Protein AF-A0A1L7CEP4-F1 (afdb_monomer)

Secondary structure (DSSP, 8-state):
-HHHHHT--EEEEEEETTEEEEEEE-SSEEEEEETT---TTS-SEEEEE----S---HHHHHHHHHHHTTSPPPPHHHHHHHHHHHHHHHHHHHHHTT-----

Structure (mmCIF, N/CA/C/O backbone):
data_AF-A0A1L7CEP4-F1
#
_entry.id   AF-A0A1L7CEP4-F1
#
loop_
_atom_site.group_PDB
_atom_site.id
_atom_site.type_symbol
_atom_site.label_atom_id
_atom_site.label_alt_id
_atom_site.label_comp_id
_atom_site.label_asym_id
_atom_site.label_entity_id
_atom_site.label_seq_id
_atom_site.pdbx_PDB_ins_code
_atom_site.Cartn_x
_atom_site.Cartn_y
_atom_site.Cartn_z
_atom_site.occupancy
_atom_site.B_iso_or_equiv
_atom_site.auth_seq_id
_atom_site.auth_comp_id
_atom_site.auth_asym_id
_atom_site.auth_atom_id
_atom_site.pdbx_PDB_model_num
ATOM 1 N N . MET A 1 1 ? 16.537 -14.885 -18.710 1.00 56.28 1 MET A N 1
ATOM 2 C CA . MET A 1 1 ? 15.957 -14.286 -19.942 1.00 56.28 1 MET A CA 1
ATOM 3 C C . MET A 1 1 ? 15.161 -13.026 -19.569 1.00 56.28 1 MET A C 1
ATOM 5 O O . MET A 1 1 ? 14.985 -12.780 -18.386 1.00 56.28 1 MET A O 1
ATOM 9 N N . MET A 1 2 ? 14.708 -12.184 -20.512 1.00 52.59 2 MET A N 1
ATOM 10 C CA . MET A 1 2 ? 13.887 -10.978 -20.218 1.00 52.59 2 MET A CA 1
ATOM 11 C C . MET A 1 2 ? 12.623 -11.294 -19.388 1.00 52.59 2 MET A C 1
ATOM 13 O O . MET A 1 2 ? 12.222 -10.482 -18.558 1.00 52.59 2 MET A O 1
ATOM 17 N N . LEU A 1 3 ? 12.055 -12.491 -19.579 1.00 56.00 3 LEU A N 1
ATOM 18 C CA . LEU A 1 3 ? 10.888 -13.011 -18.858 1.00 56.00 3 LEU A CA 1
ATOM 19 C C . LEU A 1 3 ? 11.144 -13.210 -17.353 1.00 56.00 3 LEU A C 1
ATOM 21 O O . LEU A 1 3 ? 10.322 -12.783 -16.554 1.00 56.00 3 LEU A O 1
ATOM 25 N N . ASP A 1 4 ? 12.309 -13.726 -16.938 1.00 56.09 4 ASP A N 1
ATOM 26 C CA . ASP A 1 4 ? 12.667 -13.840 -15.508 1.00 56.09 4 ASP A CA 1
ATOM 27 C C . ASP A 1 4 ? 12.637 -12.490 -14.784 1.00 56.09 4 ASP A C 1
ATOM 29 O O . ASP A 1 4 ? 12.278 -12.404 -13.614 1.00 56.09 4 ASP A O 1
ATOM 33 N N . ARG A 1 5 ? 13.010 -11.407 -15.482 1.00 54.72 5 ARG A N 1
ATOM 34 C CA . ARG A 1 5 ? 12.985 -10.053 -14.915 1.00 54.72 5 ARG A CA 1
ATOM 35 C C . ARG A 1 5 ? 11.572 -9.496 -14.780 1.00 54.72 5 ARG A C 1
ATOM 37 O O . ARG A 1 5 ? 11.354 -8.743 -13.836 1.00 54.72 5 ARG A O 1
ATOM 44 N N . MET A 1 6 ? 10.651 -9.875 -15.671 1.00 58.00 6 MET A N 1
ATOM 45 C CA . MET A 1 6 ? 9.218 -9.552 -15.578 1.00 58.00 6 MET A CA 1
ATOM 46 C C . MET A 1 6 ? 8.528 -10.315 -14.438 1.00 58.00 6 MET A C 1
ATOM 48 O O . MET A 1 6 ? 7.564 -9.820 -13.870 1.00 58.00 6 MET A O 1
ATOM 52 N N . LEU A 1 7 ? 9.051 -11.488 -14.071 1.00 63.09 7 LEU A N 1
ATOM 53 C CA . LEU A 1 7 ? 8.526 -12.341 -13.000 1.00 63.09 7 LEU A CA 1
ATOM 54 C C . LEU A 1 7 ? 9.076 -12.002 -11.607 1.00 63.09 7 LEU A C 1
ATOM 56 O O . LEU A 1 7 ? 8.737 -12.688 -10.643 1.00 63.09 7 LEU A O 1
ATOM 60 N N . ARG A 1 8 ? 9.921 -10.965 -11.471 1.00 78.12 8 ARG A N 1
ATOM 61 C CA . ARG A 1 8 ? 10.456 -10.521 -10.172 1.00 78.12 8 ARG A CA 1
ATOM 62 C C . ARG A 1 8 ? 9.336 -9.940 -9.321 1.00 78.12 8 ARG A C 1
ATOM 64 O O . ARG A 1 8 ? 9.139 -8.736 -9.285 1.00 78.12 8 ARG A O 1
ATOM 71 N N . ARG A 1 9 ? 8.609 -10.807 -8.638 1.00 85.31 9 ARG A N 1
ATOM 72 C CA . ARG A 1 9 ? 7.564 -10.446 -7.693 1.00 85.31 9 ARG A CA 1
ATOM 73 C C . ARG A 1 9 ? 8.110 -10.607 -6.284 1.00 85.31 9 ARG A C 1
ATOM 75 O O . ARG A 1 9 ? 8.707 -11.634 -5.966 1.00 85.31 9 ARG A O 1
ATOM 82 N N . ARG A 1 10 ? 7.897 -9.605 -5.443 1.00 89.56 10 ARG A N 1
ATOM 83 C CA . ARG A 1 10 ? 8.088 -9.716 -3.998 1.00 89.56 10 ARG A CA 1
ATOM 84 C C . ARG A 1 10 ? 6.774 -9.445 -3.301 1.00 89.56 10 ARG A C 1
ATOM 86 O O . ARG A 1 10 ? 6.019 -8.579 -3.732 1.00 89.56 10 ARG A O 1
ATOM 93 N N . THR A 1 11 ? 6.530 -10.207 -2.248 1.00 93.31 11 THR A N 1
ATOM 94 C CA . THR A 1 11 ? 5.397 -10.004 -1.357 1.00 93.31 11 THR A CA 1
ATOM 95 C C . THR A 1 11 ? 5.946 -9.646 0.011 1.00 93.31 11 THR A C 1
ATOM 97 O O . THR A 1 11 ? 6.821 -10.347 0.520 1.00 93.31 11 THR A O 1
ATOM 100 N N . TYR A 1 12 ? 5.425 -8.574 0.585 1.00 93.62 12 TYR A N 1
ATOM 101 C CA . TYR A 1 12 ? 5.743 -8.090 1.916 1.00 93.62 12 TYR A CA 1
ATOM 102 C C . TYR A 1 12 ? 4.478 -8.121 2.765 1.00 93.62 12 TYR A C 1
ATOM 104 O O . TYR A 1 12 ? 3.375 -7.931 2.250 1.00 93.62 12 TYR A O 1
ATOM 112 N N . HIS A 1 13 ? 4.649 -8.369 4.058 1.00 96.50 13 HIS A N 1
ATOM 113 C CA . HIS A 1 13 ? 3.568 -8.321 5.032 1.00 96.50 13 HIS A CA 1
ATOM 114 C C . HIS A 1 13 ? 3.949 -7.315 6.105 1.00 96.50 13 HIS A C 1
ATOM 116 O O . HIS A 1 13 ? 5.045 -7.399 6.660 1.00 96.50 13 HIS A O 1
ATOM 122 N N . PHE A 1 14 ? 3.046 -6.388 6.396 1.00 95.56 14 PHE A N 1
ATOM 123 C CA . PHE A 1 14 ? 3.280 -5.325 7.361 1.00 95.56 14 PHE A CA 1
ATOM 124 C C . PHE A 1 14 ? 2.228 -5.354 8.460 1.00 95.56 14 PHE A C 1
ATOM 126 O O . PHE A 1 14 ? 1.074 -5.715 8.229 1.00 95.56 14 PHE A O 1
ATOM 133 N N . LEU A 1 15 ? 2.656 -4.948 9.652 1.00 95.94 15 LEU A N 1
ATOM 134 C CA . LEU A 1 15 ? 1.789 -4.542 10.746 1.00 95.94 15 LEU A CA 1
ATOM 135 C C . LEU A 1 15 ? 2.069 -3.056 10.988 1.00 95.94 15 LEU A C 1
ATOM 137 O O . LEU A 1 15 ? 3.194 -2.710 11.361 1.00 95.94 15 LEU A O 1
ATOM 141 N N . ILE A 1 16 ? 1.087 -2.201 10.706 1.00 93.38 16 ILE A N 1
ATOM 142 C CA . ILE A 1 16 ? 1.185 -0.737 10.803 1.00 93.38 16 ILE A CA 1
ATOM 143 C C . ILE A 1 16 ? -0.034 -0.268 11.591 1.00 93.38 16 ILE A C 1
ATOM 145 O O . ILE A 1 16 ? -1.159 -0.611 11.246 1.00 93.38 16 ILE A O 1
ATOM 149 N N . ASP A 1 17 ? 0.196 0.406 12.717 1.00 90.56 17 ASP A N 1
ATOM 150 C CA . ASP A 1 17 ? -0.847 0.853 13.654 1.00 90.56 17 ASP A CA 1
ATOM 151 C C . ASP A 1 17 ? -1.847 -0.225 14.108 1.00 90.56 17 ASP A C 1
ATOM 153 O O . ASP A 1 17 ? -2.972 0.060 14.517 1.00 90.56 17 ASP A O 1
ATOM 157 N N . GLY A 1 18 ? -1.408 -1.485 14.116 1.00 90.94 18 GLY A N 1
ATOM 158 C CA . GLY A 1 18 ? -2.231 -2.639 14.486 1.00 90.94 18 GLY A CA 1
ATOM 159 C C . GLY A 1 18 ? -3.020 -3.252 13.327 1.00 90.94 18 GLY A C 1
ATOM 160 O O . GLY A 1 18 ? -3.592 -4.322 13.515 1.00 90.94 18 GLY A O 1
ATOM 161 N N . TYR A 1 19 ? -2.976 -2.639 12.146 1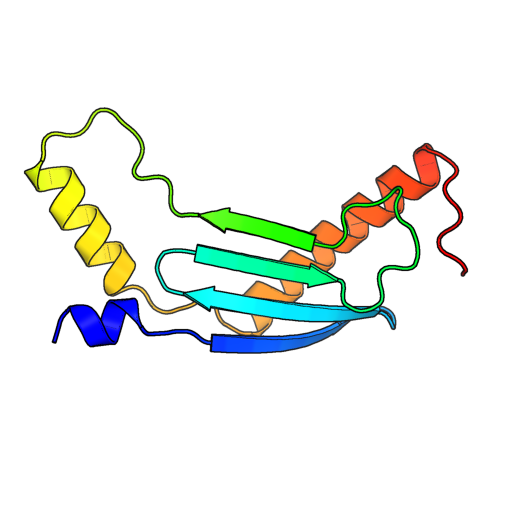.00 92.31 19 TYR A N 1
ATOM 162 C CA . TYR A 1 19 ? -3.579 -3.136 10.916 1.00 92.31 19 TYR A CA 1
ATOM 163 C C . TYR A 1 19 ? -2.586 -3.942 10.081 1.00 92.31 19 TYR A C 1
ATOM 165 O O . TYR A 1 19 ? -1.377 -3.679 10.069 1.00 92.31 19 TYR A O 1
ATOM 173 N N . ARG A 1 20 ? -3.098 -4.947 9.375 1.00 96.00 20 ARG A N 1
ATOM 174 C CA . ARG A 1 20 ? -2.323 -5.867 8.546 1.00 96.00 20 ARG A CA 1
ATOM 175 C C . ARG A 1 20 ? -2.407 -5.473 7.086 1.00 96.00 20 ARG A C 1
ATOM 177 O O . ARG A 1 20 ? -3.488 -5.401 6.506 1.00 96.00 20 ARG A O 1
ATOM 184 N N . PHE A 1 21 ? -1.240 -5.362 6.465 1.00 96.50 21 PHE A N 1
ATOM 185 C CA . PHE A 1 21 ? -1.123 -5.069 5.043 1.00 96.50 21 PHE A CA 1
ATOM 186 C C . PHE A 1 21 ? -0.336 -6.148 4.316 1.00 96.50 21 PHE A C 1
ATOM 188 O O . PHE A 1 21 ? 0.640 -6.6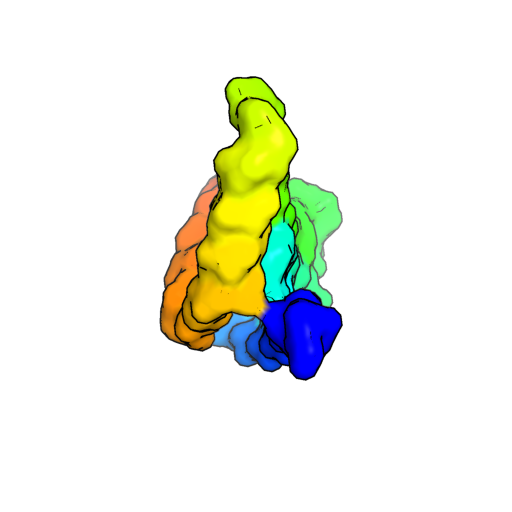93 4.840 1.00 96.50 21 PHE A O 1
ATOM 195 N N . GLN A 1 22 ? -0.735 -6.419 3.079 1.00 96.62 22 GLN A N 1
ATOM 196 C CA . GLN A 1 22 ? 0.036 -7.207 2.135 1.00 96.62 22 GLN A CA 1
ATOM 197 C C . GLN A 1 22 ? 0.403 -6.329 0.943 1.00 96.62 22 GLN A C 1
ATOM 199 O O . GLN A 1 22 ? -0.471 -5.843 0.234 1.00 96.62 22 GLN A O 1
ATOM 204 N N . ALA A 1 23 ? 1.699 -6.163 0.687 1.00 94.62 23 ALA A N 1
ATOM 205 C CA . ALA A 1 23 ? 2.180 -5.471 -0.500 1.00 94.62 23 ALA A CA 1
ATOM 206 C C . ALA A 1 23 ? 2.780 -6.466 -1.484 1.00 94.62 23 ALA A C 1
ATOM 208 O O . ALA A 1 23 ? 3.626 -7.286 -1.131 1.00 94.62 23 ALA A O 1
ATOM 209 N N . VAL A 1 24 ? 2.379 -6.367 -2.740 1.00 93.06 24 VAL A N 1
ATOM 210 C CA . VAL A 1 24 ? 2.921 -7.135 -3.850 1.00 93.06 24 VAL A CA 1
ATOM 211 C C . VAL A 1 24 ? 3.561 -6.166 -4.823 1.00 93.06 24 VAL A C 1
ATOM 213 O O . VAL A 1 24 ? 2.900 -5.299 -5.393 1.00 93.06 24 VAL A O 1
ATOM 216 N N . VAL A 1 25 ? 4.853 -6.357 -5.060 1.00 89.69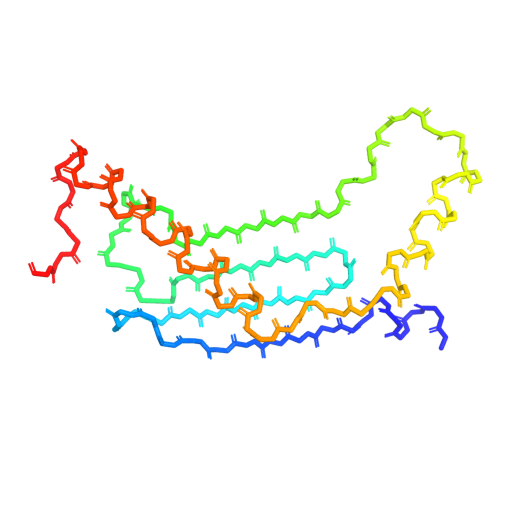 25 VAL A N 1
ATOM 217 C CA . VAL A 1 25 ? 5.629 -5.477 -5.924 1.00 89.69 25 VAL A CA 1
ATOM 218 C C . VAL A 1 25 ? 6.283 -6.260 -7.042 1.00 89.69 25 VAL A C 1
ATOM 220 O O . VAL A 1 25 ? 6.916 -7.295 -6.824 1.00 89.69 25 VAL A O 1
ATOM 223 N N . SER A 1 26 ? 6.140 -5.739 -8.250 1.00 86.62 26 SER A N 1
ATOM 224 C CA . SER A 1 26 ? 6.834 -6.169 -9.451 1.00 86.62 26 SER A CA 1
ATOM 225 C C . SER A 1 26 ? 7.432 -4.949 -10.158 1.00 86.62 26 SER A C 1
ATOM 227 O O . SER A 1 26 ? 7.057 -3.816 -9.860 1.00 86.62 26 SER A O 1
ATOM 229 N N . PRO A 1 27 ? 8.328 -5.127 -11.142 1.00 80.31 27 PRO A N 1
ATOM 230 C CA . PRO A 1 27 ? 8.873 -3.994 -11.875 1.00 80.31 27 PRO A CA 1
ATOM 231 C C . PRO A 1 27 ? 7.829 -3.234 -12.691 1.00 80.31 27 PRO A C 1
ATOM 233 O O . PRO A 1 27 ? 8.178 -2.206 -13.241 1.00 80.31 27 PRO A O 1
ATOM 236 N N . LEU A 1 28 ? 6.607 -3.747 -12.862 1.00 79.25 28 LEU A N 1
ATOM 237 C CA . LEU A 1 28 ? 5.561 -3.116 -13.676 1.00 79.25 28 LEU A CA 1
ATOM 238 C C . LEU A 1 28 ? 4.330 -2.714 -12.863 1.00 79.25 28 LEU A C 1
ATOM 240 O O . LEU A 1 28 ? 3.488 -1.960 -13.352 1.00 79.25 28 LEU A O 1
ATOM 244 N N . SER A 1 29 ? 4.206 -3.236 -11.648 1.00 83.50 29 SER A N 1
ATOM 245 C CA . SER A 1 29 ? 3.015 -3.084 -10.831 1.00 83.50 29 SER A CA 1
ATOM 246 C C . SER A 1 29 ? 3.365 -3.068 -9.356 1.00 83.50 29 SER A C 1
ATOM 248 O O . SER A 1 29 ? 4.232 -3.805 -8.890 1.00 83.50 29 SER A O 1
ATOM 250 N N . PHE A 1 30 ? 2.599 -2.289 -8.624 1.00 87.88 30 PHE A N 1
ATOM 251 C CA . PHE A 1 30 ? 2.612 -2.210 -7.183 1.00 87.88 30 PHE A CA 1
ATOM 252 C C . PHE A 1 30 ? 1.168 -2.326 -6.704 1.00 87.88 30 PHE A C 1
ATOM 254 O O . PHE A 1 30 ? 0.282 -1.689 -7.271 1.00 87.88 30 PHE A O 1
ATOM 261 N N . SER A 1 31 ? 0.911 -3.161 -5.707 1.00 93.31 31 SER A N 1
ATOM 262 C CA . SER A 1 31 ? -0.410 -3.273 -5.094 1.00 93.31 31 SER A CA 1
ATOM 263 C C . SER A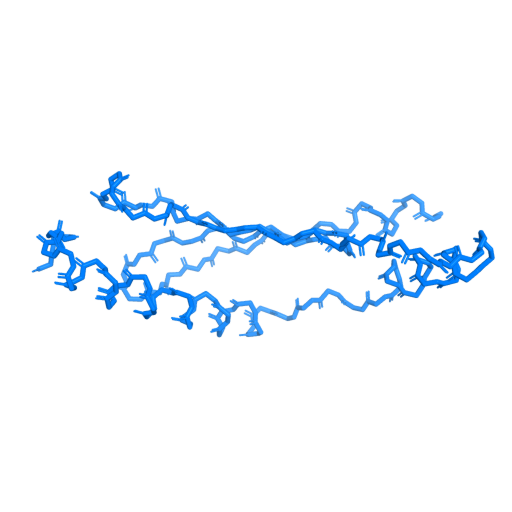 1 31 ? -0.277 -3.522 -3.605 1.00 93.31 31 SER A C 1
ATOM 265 O O . SER A 1 31 ? 0.489 -4.397 -3.204 1.00 93.31 31 SER A O 1
ATOM 267 N N . VAL A 1 32 ? -1.059 -2.802 -2.818 1.00 95.06 32 VAL A N 1
ATOM 268 C CA . VAL A 1 32 ? -1.191 -2.959 -1.375 1.00 95.06 32 VAL A CA 1
ATOM 269 C C . VAL A 1 32 ? -2.633 -3.311 -1.070 1.00 95.06 32 VAL A C 1
ATOM 271 O O . VAL A 1 32 ? -3.554 -2.691 -1.593 1.00 95.06 32 VAL A O 1
ATOM 274 N N . GLU A 1 33 ? -2.810 -4.300 -0.212 1.00 96.31 33 GLU A N 1
ATOM 275 C CA . GLU A 1 33 ? -4.092 -4.730 0.322 1.00 96.31 33 GLU A CA 1
ATOM 276 C C . GLU A 1 33 ? -4.094 -4.536 1.839 1.00 96.31 33 GLU A C 1
ATOM 278 O O . GLU A 1 33 ? -3.170 -4.977 2.527 1.00 96.31 33 GLU A O 1
ATOM 283 N N . TRP A 1 34 ? -5.138 -3.886 2.349 1.00 95.75 34 TRP A N 1
ATOM 284 C CA . TRP A 1 34 ? -5.460 -3.809 3.768 1.00 95.75 34 TRP A CA 1
ATOM 285 C C . TRP A 1 34 ? -6.271 -5.051 4.152 1.00 95.75 34 TRP A C 1
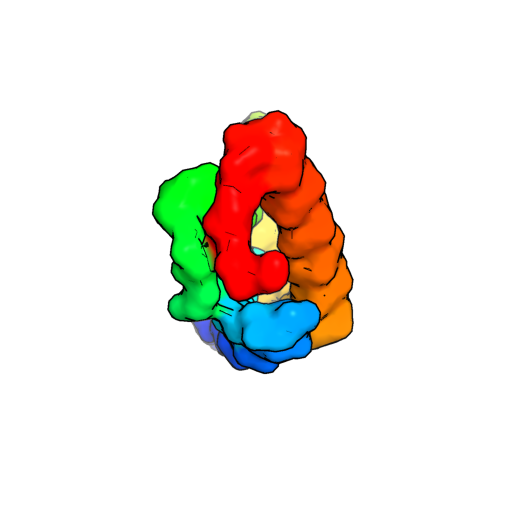ATOM 287 O O . TRP A 1 34 ? -7.473 -5.138 3.911 1.00 95.75 34 TRP A O 1
ATOM 297 N N . VAL A 1 35 ? -5.588 -6.036 4.733 1.00 94.69 35 VAL A N 1
ATOM 298 C CA . VAL A 1 35 ? -6.098 -7.401 4.940 1.00 94.69 35 VAL A CA 1
ATOM 299 C C . VAL A 1 35 ? -7.207 -7.455 5.991 1.00 94.69 35 VAL A C 1
ATOM 301 O O . VAL A 1 35 ? -8.130 -8.257 5.882 1.00 94.69 35 VAL A O 1
ATOM 304 N N . ASP A 1 36 ? -7.108 -6.627 7.024 1.00 91.19 36 ASP A N 1
ATOM 305 C CA . ASP A 1 36 ? -8.070 -6.521 8.121 1.00 91.19 36 ASP A CA 1
ATOM 306 C C . ASP A 1 36 ? -8.815 -5.182 8.106 1.00 91.19 36 ASP A C 1
ATOM 308 O O . ASP A 1 36 ? -9.133 -4.631 9.158 1.00 91.19 36 ASP A O 1
ATOM 312 N N . CYS A 1 37 ? -9.095 -4.667 6.905 1.00 89.94 37 CYS A N 1
ATO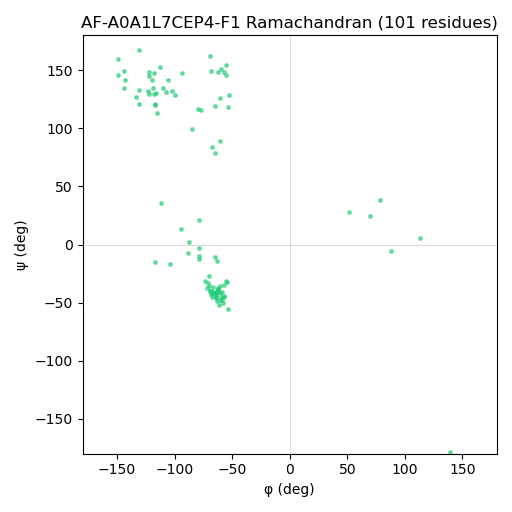M 313 C CA . CYS A 1 37 ? -9.823 -3.418 6.726 1.00 89.94 37 CYS A CA 1
ATOM 314 C C . CYS A 1 37 ? -11.169 -3.458 7.483 1.00 89.94 37 CYS A C 1
ATOM 316 O O . CYS A 1 37 ? -12.009 -4.317 7.189 1.00 89.94 3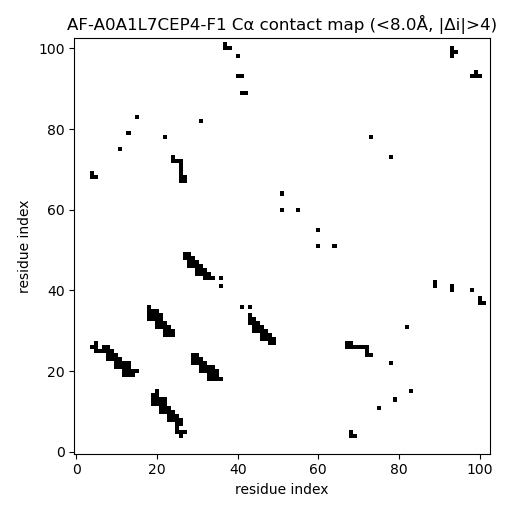7 CYS A O 1
ATOM 318 N N . PRO A 1 38 ? -11.393 -2.561 8.463 1.00 86.88 38 PRO A N 1
ATOM 319 C CA . PRO A 1 38 ? -12.534 -2.659 9.374 1.00 86.88 38 PRO A CA 1
ATOM 320 C C . PRO A 1 38 ? -13.848 -2.160 8.760 1.00 86.88 38 PRO A C 1
ATOM 322 O O . PRO A 1 38 ? -14.917 -2.396 9.322 1.00 86.88 38 PRO A O 1
ATOM 325 N N . SER A 1 39 ? -13.793 -1.470 7.618 1.00 86.56 39 SER A N 1
ATOM 326 C CA . SER A 1 39 ? -14.944 -0.791 7.029 1.00 86.56 39 SER A CA 1
ATOM 327 C C . SER A 1 39 ? -14.939 -0.883 5.508 1.00 86.56 39 SER A C 1
ATOM 329 O O . SER A 1 39 ? -13.907 -0.757 4.862 1.00 86.56 39 SER A O 1
ATOM 331 N N . VAL A 1 40 ? -16.127 -1.051 4.926 1.00 87.50 40 VAL A N 1
ATOM 332 C CA . VAL A 1 40 ? -16.343 -1.020 3.467 1.00 87.50 40 VAL A CA 1
ATOM 333 C C . VAL A 1 40 ? -16.383 0.401 2.900 1.00 87.50 40 VAL A C 1
ATOM 335 O O . VAL A 1 40 ? -16.425 0.572 1.685 1.00 87.50 40 VAL A O 1
ATOM 338 N N . TYR A 1 41 ? -16.421 1.409 3.775 1.00 86.38 41 TYR A N 1
ATOM 339 C CA . TYR A 1 41 ? -16.502 2.820 3.399 1.00 86.38 41 TYR A CA 1
ATOM 340 C C . TYR A 1 41 ? -15.128 3.460 3.190 1.00 86.38 41 TYR A C 1
ATOM 342 O O . TYR A 1 41 ? -15.058 4.582 2.704 1.00 86.38 41 TYR A O 1
ATOM 350 N N . VAL A 1 42 ? -14.050 2.741 3.510 1.00 88.38 42 VAL A N 1
ATOM 351 C CA . VAL A 1 42 ? -12.676 3.159 3.227 1.00 88.38 42 VAL A CA 1
ATOM 352 C C . VAL A 1 42 ? -12.054 2.237 2.179 1.00 88.38 42 VAL A C 1
ATOM 354 O O . VAL A 1 42 ? -12.449 1.072 2.059 1.00 88.38 42 VAL A O 1
ATOM 357 N N . PRO A 1 43 ? -11.087 2.724 1.387 1.00 89.06 43 PRO A N 1
ATOM 358 C CA . PRO A 1 43 ? -10.374 1.882 0.441 1.00 89.06 43 PRO A CA 1
ATOM 359 C C . PRO A 1 43 ? -9.630 0.751 1.166 1.00 89.06 43 PRO A C 1
ATOM 361 O O . PRO A 1 43 ? -8.791 0.981 2.032 1.00 89.06 43 PRO A O 1
ATOM 364 N N . SER A 1 44 ? -9.873 -0.494 0.753 1.00 91.38 44 SER A N 1
ATOM 365 C CA . SER A 1 44 ? -9.221 -1.690 1.311 1.00 91.38 44 SER A CA 1
ATOM 366 C C . SER A 1 44 ? -7.801 -1.919 0.769 1.00 91.38 44 SER A C 1
ATOM 368 O O . SER A 1 44 ? -7.307 -3.046 0.749 1.00 91.38 44 SER A O 1
ATOM 370 N N . GLY A 1 45 ? -7.157 -0.875 0.253 1.00 93.06 45 GLY A N 1
ATOM 371 C CA . GLY A 1 45 ? -5.873 -0.945 -0.430 1.00 93.06 45 GLY A CA 1
ATOM 372 C C . GLY A 1 45 ? -5.815 -0.058 -1.668 1.00 93.06 45 GLY A C 1
ATOM 373 O O . GLY A 1 45 ? -6.770 0.632 -2.025 1.00 93.06 45 GLY A O 1
ATOM 374 N N . TYR A 1 46 ? -4.676 -0.097 -2.346 1.00 92.50 46 TYR A N 1
ATOM 375 C CA . TYR A 1 46 ? -4.412 0.698 -3.537 1.00 92.50 46 TYR A CA 1
ATOM 376 C C . TYR A 1 46 ? -3.462 -0.039 -4.474 1.00 92.50 46 TYR A C 1
ATOM 378 O O . TYR A 1 46 ? -2.750 -0.971 -4.100 1.00 92.50 46 TYR A O 1
ATOM 386 N N . SER A 1 47 ? -3.459 0.357 -5.741 1.00 88.81 47 SER A N 1
ATOM 387 C CA . SER A 1 47 ? -2.520 -0.193 -6.710 1.00 88.81 47 SER A CA 1
ATOM 388 C C . SER A 1 47 ? -2.075 0.869 -7.695 1.00 88.81 47 SER A C 1
ATOM 390 O O . SER A 1 47 ? -2.814 1.793 -8.025 1.00 88.81 47 SER A O 1
ATOM 392 N N . SER A 1 48 ? -0.846 0.720 -8.169 1.00 80.94 48 SER A N 1
ATOM 393 C CA . SER A 1 48 ? -0.263 1.560 -9.195 1.00 80.94 48 SER A CA 1
ATOM 394 C C . SER A 1 48 ? 0.406 0.677 -10.232 1.00 80.94 48 SER A C 1
ATOM 396 O O . SER A 1 48 ? 1.224 -0.195 -9.929 1.00 80.94 48 SER A O 1
ATOM 398 N N . THR A 1 49 ? 0.042 0.887 -11.489 1.00 74.81 49 THR A N 1
ATOM 399 C CA . THR A 1 49 ? 0.731 0.280 -12.624 1.00 74.81 49 THR A CA 1
ATOM 400 C C . THR A 1 49 ? 1.569 1.334 -13.305 1.00 74.81 49 THR A C 1
ATOM 402 O O . THR A 1 49 ? 1.114 2.462 -13.499 1.00 74.81 49 THR A O 1
ATOM 405 N N . ALA A 1 50 ? 2.754 0.939 -13.752 1.00 65.50 50 ALA A N 1
ATOM 406 C CA . ALA A 1 50 ? 3.566 1.742 -14.645 1.00 65.50 50 ALA A CA 1
ATOM 407 C C . ALA A 1 50 ? 2.795 1.991 -15.953 1.00 65.50 50 ALA A C 1
ATOM 409 O O . ALA A 1 50 ? 2.879 1.194 -16.890 1.00 65.50 50 ALA A O 1
ATOM 410 N N . MET A 1 51 ? 2.003 3.063 -16.037 1.00 51.56 51 MET A N 1
ATOM 411 C CA . MET A 1 51 ? 1.368 3.416 -17.299 1.00 51.56 51 MET A CA 1
ATOM 412 C C . MET A 1 51 ? 2.476 3.777 -18.287 1.00 51.56 51 MET A C 1
ATOM 414 O O . MET A 1 51 ? 3.245 4.718 -18.084 1.00 51.56 51 MET A O 1
ATOM 418 N N . LEU A 1 52 ? 2.553 3.018 -19.380 1.00 54.00 52 LEU A N 1
ATOM 419 C CA . LEU A 1 52 ? 3.307 3.381 -20.572 1.00 54.00 52 LEU A CA 1
ATOM 420 C C . LEU A 1 52 ? 2.639 4.626 -21.176 1.00 54.00 52 LEU A C 1
ATOM 422 O O . LEU A 1 52 ? 1.830 4.524 -22.093 1.00 54.00 52 LEU A O 1
ATOM 426 N N . GLY A 1 53 ? 2.918 5.795 -20.595 1.00 49.12 53 GLY A N 1
ATOM 427 C CA . GLY A 1 53 ? 2.315 7.066 -20.979 1.00 49.12 53 GLY A CA 1
ATOM 428 C C . GLY A 1 53 ? 2.455 7.321 -22.481 1.00 49.12 53 GLY A C 1
ATOM 429 O O . GLY A 1 53 ? 3.547 7.197 -23.047 1.00 49.12 53 GLY A O 1
ATOM 430 N N . GLY A 1 54 ? 1.324 7.642 -23.116 1.00 49.53 54 GLY A N 1
ATOM 431 C CA . GLY A 1 54 ? 1.194 7.858 -24.553 1.00 49.53 54 GLY A CA 1
ATOM 432 C C . GLY A 1 54 ? 2.069 8.994 -25.092 1.00 49.53 54 GLY A C 1
ATOM 433 O O . GLY A 1 54 ? 2.370 9.960 -24.396 1.00 49.53 54 GLY A O 1
ATOM 434 N N . GLY A 1 55 ? 2.469 8.863 -26.362 1.00 48.16 55 GLY A N 1
ATOM 435 C CA . GLY A 1 55 ? 3.129 9.924 -27.138 1.00 48.16 55 GLY A CA 1
ATOM 436 C C . GLY A 1 55 ? 4.589 9.679 -27.536 1.00 48.16 55 GLY A C 1
ATOM 437 O O . GLY A 1 55 ? 5.218 10.566 -28.107 1.00 48.16 55 GLY A O 1
ATOM 438 N N . PHE A 1 56 ? 5.158 8.498 -27.278 1.00 54.00 56 PHE A N 1
ATOM 439 C CA . PHE A 1 56 ? 6.540 8.187 -27.660 1.00 54.00 56 PHE A CA 1
ATOM 440 C C . PHE A 1 56 ? 6.592 7.150 -28.785 1.00 54.00 56 PHE A C 1
ATOM 442 O O . PHE A 1 56 ? 5.913 6.129 -28.730 1.00 54.00 56 PHE A O 1
ATOM 449 N N . GLY A 1 57 ? 7.435 7.391 -29.796 1.00 59.94 57 GLY A N 1
ATOM 450 C CA . GLY A 1 57 ? 7.705 6.404 -30.844 1.00 59.94 57 GLY A CA 1
ATOM 451 C C . GLY A 1 57 ? 8.181 5.057 -30.264 1.00 59.94 57 GLY A C 1
ATOM 452 O O . GLY A 1 57 ? 8.779 5.027 -29.180 1.00 59.94 57 GLY A O 1
ATOM 453 N N . PRO A 1 58 ? 7.969 3.940 -30.983 1.00 65.31 58 PRO A N 1
ATOM 454 C CA . PRO A 1 58 ? 8.092 2.572 -30.457 1.00 65.31 58 PRO A CA 1
ATOM 455 C C . PRO A 1 58 ? 9.459 2.254 -29.826 1.00 65.31 58 PRO A C 1
ATOM 457 O O . PRO A 1 58 ? 9.541 1.514 -28.847 1.00 65.31 58 PRO A O 1
ATOM 460 N N . GLN A 1 59 ? 10.539 2.868 -30.318 1.00 66.19 59 GLN A N 1
ATOM 461 C CA . GLN A 1 59 ? 11.888 2.693 -29.767 1.00 66.19 59 GLN A CA 1
ATOM 462 C C . GLN A 1 59 ? 12.063 3.311 -28.372 1.00 66.19 59 GLN A C 1
ATOM 464 O O . GLN A 1 59 ? 12.683 2.702 -27.504 1.00 66.19 59 GLN A O 1
ATOM 469 N N . ARG A 1 60 ? 11.495 4.497 -28.113 1.00 68.81 60 ARG A N 1
ATOM 470 C CA . ARG A 1 60 ? 11.589 5.149 -26.792 1.00 68.81 60 ARG A CA 1
ATOM 471 C C . ARG A 1 60 ? 10.753 4.417 -25.742 1.00 68.81 60 ARG A C 1
ATOM 473 O O . ARG A 1 60 ? 11.163 4.348 -24.584 1.00 68.81 60 ARG A O 1
ATOM 480 N N . LEU A 1 61 ? 9.629 3.835 -26.162 1.00 70.50 61 LEU A N 1
ATOM 481 C CA . LEU A 1 61 ? 8.785 2.991 -25.319 1.00 70.50 61 LEU A CA 1
ATOM 482 C C . LEU A 1 61 ? 9.538 1.727 -24.870 1.00 70.50 61 LEU A C 1
ATOM 484 O O . LEU A 1 61 ? 9.604 1.433 -23.679 1.00 70.50 61 LEU A O 1
ATOM 488 N N . MET A 1 62 ? 10.180 1.033 -25.817 1.00 73.19 62 MET A N 1
ATOM 489 C CA . MET A 1 62 ? 10.993 -0.159 -25.550 1.00 73.19 62 MET A CA 1
ATOM 490 C C . MET A 1 62 ? 12.161 0.128 -24.603 1.00 73.19 62 MET A C 1
ATOM 492 O O . MET A 1 62 ? 12.364 -0.620 -23.648 1.00 73.19 62 MET A O 1
ATOM 496 N N . THR A 1 63 ? 12.900 1.222 -24.811 1.00 75.62 63 THR A N 1
ATOM 497 C CA . THR A 1 63 ? 14.021 1.597 -23.933 1.00 75.62 63 THR A CA 1
ATOM 498 C C . THR A 1 63 ? 13.557 1.905 -22.509 1.00 75.62 63 THR A C 1
ATOM 500 O O . THR A 1 63 ? 14.207 1.484 -21.552 1.00 75.62 63 THR A O 1
ATOM 503 N N . ARG A 1 64 ? 12.415 2.587 -22.344 1.00 74.12 64 ARG A N 1
ATOM 504 C CA . ARG A 1 64 ? 11.835 2.861 -21.019 1.00 74.12 64 ARG A CA 1
ATOM 505 C C . ARG A 1 64 ? 11.346 1.599 -20.323 1.00 74.12 64 ARG A C 1
ATOM 507 O O . ARG A 1 64 ? 11.677 1.404 -19.158 1.00 74.12 64 ARG A O 1
ATOM 514 N N . LEU A 1 65 ? 10.637 0.726 -21.039 1.00 76.50 65 LEU A N 1
ATOM 515 C CA . LEU A 1 65 ? 10.209 -0.569 -20.513 1.00 76.50 65 LEU A CA 1
ATOM 516 C C . LEU A 1 65 ? 11.419 -1.389 -20.047 1.00 76.50 65 LEU A C 1
ATOM 518 O O . LEU A 1 65 ? 11.424 -1.946 -18.957 1.00 76.50 65 LEU A O 1
ATOM 522 N N . LEU A 1 66 ? 12.482 -1.412 -20.849 1.00 77.31 66 LEU A N 1
ATOM 523 C CA . LEU A 1 66 ? 13.732 -2.083 -20.515 1.00 77.31 66 LEU A CA 1
ATOM 524 C C . LEU A 1 66 ? 14.424 -1.509 -19.280 1.00 77.31 66 LEU A C 1
ATOM 526 O O . LEU A 1 66 ? 14.966 -2.277 -18.485 1.00 77.31 66 LEU A O 1
ATOM 530 N N . ALA A 1 67 ? 14.431 -0.186 -19.133 1.00 77.19 67 ALA A N 1
ATOM 531 C CA . ALA A 1 67 ? 14.977 0.479 -17.958 1.00 77.19 67 ALA A CA 1
ATOM 532 C C . ALA A 1 67 ? 14.172 0.118 -16.700 1.00 77.19 67 ALA A C 1
ATOM 534 O O . ALA A 1 67 ? 14.762 -0.296 -15.707 1.00 77.19 67 ALA A O 1
ATOM 535 N N . TRP A 1 68 ? 12.840 0.158 -16.776 1.00 75.69 68 TRP A N 1
ATOM 536 C CA . TRP A 1 68 ? 11.941 -0.240 -15.686 1.00 75.69 68 TRP A CA 1
ATOM 537 C C . TRP A 1 68 ? 12.119 -1.707 -15.288 1.00 75.69 68 TRP A C 1
ATOM 539 O O . TRP A 1 68 ? 12.353 -2.022 -14.127 1.00 75.69 68 TRP A O 1
ATOM 549 N N . LEU A 1 69 ? 12.158 -2.616 -16.264 1.00 77.81 69 LEU A N 1
ATOM 550 C CA . LEU A 1 69 ? 12.417 -4.039 -16.023 1.00 77.81 69 LEU A CA 1
ATOM 551 C C . LEU A 1 69 ? 13.799 -4.325 -15.431 1.00 77.81 69 LEU A C 1
ATOM 553 O O . LEU A 1 69 ? 14.043 -5.452 -14.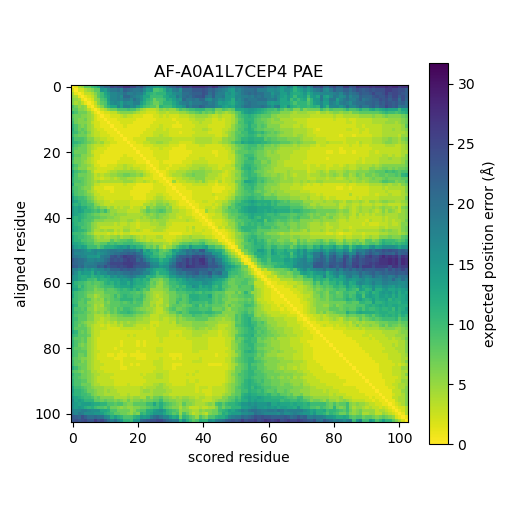998 1.00 77.81 69 LEU A O 1
ATOM 557 N N . ARG A 1 70 ? 14.721 -3.359 -15.451 1.00 77.19 70 ARG A N 1
ATOM 558 C CA . ARG A 1 70 ? 16.064 -3.463 -14.867 1.00 77.19 70 ARG A CA 1
ATOM 559 C C . ARG A 1 70 ? 16.207 -2.707 -13.555 1.00 77.19 70 ARG A C 1
ATOM 561 O O . ARG A 1 70 ? 17.154 -3.012 -12.834 1.00 77.19 70 ARG A O 1
ATOM 568 N N . ALA A 1 71 ? 15.294 -1.791 -13.246 1.00 77.25 71 ALA A N 1
ATOM 569 C CA . ALA A 1 71 ? 15.290 -1.068 -11.989 1.00 77.25 71 ALA A CA 1
ATOM 570 C C . ALA A 1 71 ? 15.237 -2.054 -10.802 1.00 77.25 71 ALA A C 1
ATOM 572 O O . ALA A 1 71 ? 14.705 -3.175 -10.938 1.00 77.25 71 ALA A O 1
ATOM 573 N N . PRO A 1 72 ? 15.852 -1.689 -9.664 1.00 81.12 72 PRO A N 1
ATOM 574 C CA . PRO A 1 72 ? 15.617 -2.394 -8.416 1.00 81.12 72 PRO A CA 1
ATOM 575 C C . PRO A 1 72 ? 14.139 -2.261 -8.029 1.00 81.12 72 PRO A C 1
ATOM 577 O O . PRO A 1 72 ? 13.492 -1.268 -8.352 1.00 81.12 72 PRO A O 1
ATOM 580 N N . LEU A 1 73 ? 13.605 -3.289 -7.369 1.00 83.50 73 LEU A N 1
ATOM 581 C CA . LEU A 1 73 ? 12.315 -3.153 -6.697 1.00 83.50 73 LEU A CA 1
ATOM 582 C C . LEU A 1 73 ? 12.491 -2.198 -5.507 1.00 83.50 73 LEU A C 1
ATOM 584 O O . LEU A 1 73 ? 13.587 -2.198 -4.934 1.00 83.50 73 LEU A O 1
ATOM 588 N N . PRO A 1 74 ? 11.449 -1.439 -5.128 1.00 84.94 74 PRO A N 1
ATOM 589 C CA . PRO A 1 74 ? 11.486 -0.647 -3.908 1.00 84.94 74 PRO A CA 1
ATOM 590 C C . PRO A 1 74 ? 11.802 -1.544 -2.709 1.00 84.94 74 PRO A C 1
ATOM 592 O O . PRO A 1 74 ? 11.462 -2.735 -2.670 1.00 84.94 74 PRO A O 1
ATOM 595 N N . SER A 1 75 ? 12.527 -0.967 -1.764 1.00 88.00 75 SER A N 1
ATOM 596 C CA . SER A 1 75 ? 12.872 -1.586 -0.494 1.00 88.00 75 SER A CA 1
ATOM 597 C C . SER A 1 75 ? 11.642 -1.745 0.397 1.00 88.00 75 SER A C 1
ATOM 599 O O . SER A 1 75 ? 10.610 -1.112 0.197 1.00 88.00 75 SER A O 1
ATOM 601 N N . GLU A 1 76 ? 11.753 -2.610 1.403 1.00 91.31 76 GLU A N 1
ATOM 602 C CA . GLU A 1 76 ? 10.686 -2.803 2.389 1.00 91.31 76 GLU A CA 1
ATOM 603 C C . GLU A 1 76 ? 10.364 -1.510 3.157 1.00 91.31 76 GLU A C 1
ATOM 605 O O . GLU A 1 76 ? 9.200 -1.248 3.438 1.00 91.31 76 GLU A O 1
ATOM 610 N N . GLU A 1 77 ? 11.377 -0.686 3.442 1.00 92.62 77 GLU A N 1
ATOM 611 C CA . GLU A 1 77 ? 11.228 0.607 4.124 1.00 92.62 77 GLU A CA 1
ATOM 612 C C . GLU A 1 77 ? 10.491 1.633 3.256 1.00 92.62 77 GLU A C 1
ATOM 614 O O . GLU A 1 77 ? 9.588 2.303 3.746 1.00 92.62 77 GLU A O 1
ATOM 619 N N . GLU A 1 78 ? 10.815 1.713 1.959 1.00 91.25 78 GLU A N 1
ATOM 620 C CA . GLU A 1 78 ? 10.090 2.577 1.014 1.00 91.25 78 GLU A CA 1
ATOM 621 C C . GLU A 1 78 ? 8.613 2.184 0.918 1.00 91.25 78 GLU A C 1
ATOM 623 O O . GLU A 1 78 ? 7.743 3.049 0.919 1.00 91.25 78 GLU A O 1
ATOM 628 N N . ILE A 1 79 ? 8.322 0.880 0.873 1.00 92.31 79 ILE A N 1
ATOM 629 C CA . ILE A 1 79 ? 6.944 0.378 0.823 1.00 92.31 79 ILE A CA 1
ATOM 630 C C . ILE A 1 79 ? 6.215 0.679 2.136 1.00 92.31 79 ILE A C 1
ATOM 632 O O . ILE A 1 79 ? 5.064 1.093 2.107 1.00 92.31 79 ILE A O 1
ATOM 636 N N . ARG A 1 80 ? 6.871 0.486 3.285 1.00 94.31 80 ARG A N 1
ATOM 637 C CA . ARG A 1 80 ? 6.288 0.802 4.594 1.00 94.31 80 ARG A CA 1
ATOM 638 C C . ARG A 1 80 ? 5.891 2.275 4.685 1.00 94.31 80 ARG A C 1
ATOM 640 O O . ARG A 1 80 ? 4.755 2.547 5.048 1.00 94.31 80 ARG A O 1
ATOM 647 N N . ALA A 1 81 ? 6.799 3.185 4.337 1.00 94.69 81 ALA A N 1
ATOM 648 C CA . ALA A 1 81 ? 6.543 4.622 4.408 1.00 94.69 81 ALA A CA 1
ATOM 649 C C . ALA A 1 81 ? 5.391 5.053 3.480 1.00 94.69 81 ALA A C 1
ATOM 651 O O . ALA A 1 81 ? 4.583 5.903 3.843 1.00 94.69 81 ALA A O 1
ATOM 652 N N . ASP A 1 82 ? 5.290 4.437 2.298 1.00 93.94 82 ASP A N 1
ATOM 653 C CA . ASP A 1 82 ? 4.185 4.662 1.360 1.00 93.94 82 ASP A CA 1
ATOM 654 C C . ASP A 1 82 ? 2.835 4.205 1.947 1.00 93.94 82 ASP A C 1
ATOM 656 O O . ASP A 1 82 ? 1.856 4.948 1.890 1.00 93.94 82 ASP A O 1
ATOM 660 N N . ILE A 1 83 ? 2.793 3.029 2.590 1.00 94.81 83 ILE A N 1
ATOM 661 C CA . ILE A 1 83 ? 1.579 2.527 3.255 1.00 94.81 83 ILE A CA 1
ATOM 662 C C . ILE A 1 83 ? 1.207 3.400 4.458 1.00 94.81 83 ILE A C 1
ATOM 664 O O . ILE A 1 83 ? 0.029 3.681 4.644 1.00 94.81 83 ILE A O 1
ATOM 668 N N . GLU A 1 84 ? 2.183 3.831 5.262 1.00 95.50 8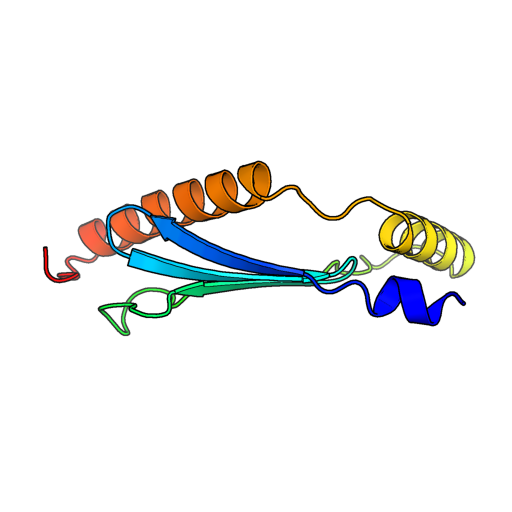4 GLU A N 1
ATOM 669 C CA . GLU A 1 84 ? 1.964 4.728 6.407 1.00 95.50 84 GLU A CA 1
ATOM 670 C C . GLU A 1 84 ? 1.333 6.051 5.957 1.00 95.50 84 GLU A C 1
ATOM 672 O O . GLU A 1 84 ? 0.308 6.453 6.503 1.00 95.50 84 GLU A O 1
ATOM 677 N N . SER A 1 85 ? 1.873 6.672 4.904 1.00 95.31 85 SER A N 1
ATOM 678 C CA . SER A 1 85 ? 1.328 7.917 4.354 1.00 95.31 85 SER A CA 1
ATOM 679 C C . SER A 1 85 ? -0.079 7.744 3.774 1.00 95.31 85 SER A C 1
ATOM 681 O O . SER A 1 85 ? -0.937 8.604 3.971 1.00 95.31 85 SER A O 1
ATOM 683 N N . TRP A 1 86 ? -0.338 6.643 3.063 1.00 95.06 86 TRP A N 1
ATOM 684 C CA . TRP A 1 86 ? -1.672 6.355 2.537 1.00 95.06 86 TRP A CA 1
ATOM 685 C C . TRP A 1 86 ? -2.685 6.067 3.654 1.00 95.06 86 TRP A C 1
ATOM 687 O O . TRP A 1 86 ? -3.830 6.520 3.576 1.00 95.06 86 TRP A O 1
ATOM 697 N N . LEU A 1 87 ? -2.276 5.329 4.691 1.00 94.12 87 LEU A N 1
ATOM 698 C CA . LEU A 1 87 ? -3.122 5.008 5.836 1.00 94.12 87 LEU A CA 1
ATOM 699 C C . LEU A 1 87 ? -3.497 6.276 6.604 1.00 94.12 87 LEU A C 1
ATOM 701 O O . LEU A 1 87 ? -4.672 6.445 6.905 1.00 94.12 87 LEU A O 1
ATOM 705 N N . GLU A 1 88 ? -2.540 7.169 6.871 1.00 93.88 88 GLU A N 1
ATOM 706 C CA . GLU A 1 88 ? -2.787 8.460 7.527 1.00 93.88 88 GLU A CA 1
ATOM 707 C C . GLU A 1 88 ? -3.884 9.246 6.797 1.00 93.88 88 GLU A C 1
ATOM 709 O O . GLU A 1 88 ? -4.937 9.498 7.379 1.00 93.88 88 GLU A O 1
ATOM 714 N N . SER A 1 89 ? -3.709 9.479 5.491 1.00 93.12 89 SER A N 1
ATOM 715 C CA . SER A 1 89 ? -4.707 10.172 4.664 1.00 93.12 89 SER A CA 1
ATOM 716 C C . SER A 1 89 ? -6.064 9.463 4.668 1.00 93.12 89 SER A C 1
ATOM 718 O O . SER A 1 89 ? -7.099 10.111 4.762 1.00 93.12 89 SER A O 1
ATOM 720 N N . THR A 1 90 ? -6.080 8.130 4.594 1.00 91.94 90 THR A N 1
ATOM 721 C CA . THR A 1 90 ? -7.331 7.354 4.580 1.00 91.94 90 THR A CA 1
ATOM 722 C C . THR A 1 90 ? -8.082 7.452 5.911 1.00 91.94 90 THR A C 1
ATOM 724 O O . THR A 1 90 ? -9.312 7.469 5.927 1.00 91.94 90 THR A O 1
ATOM 727 N N . LEU A 1 91 ? -7.361 7.485 7.035 1.00 90.75 91 LEU A N 1
ATOM 728 C CA . LEU A 1 91 ? -7.953 7.636 8.364 1.00 90.75 91 LEU A CA 1
ATOM 729 C C . LEU A 1 91 ? -8.472 9.060 8.592 1.00 90.75 91 LEU A C 1
ATOM 731 O O . LEU A 1 91 ? -9.520 9.216 9.217 1.00 90.75 91 LEU A O 1
ATOM 735 N N . GLU A 1 92 ? -7.764 10.075 8.092 1.00 91.50 92 GLU A N 1
ATOM 736 C CA . GLU A 1 92 ? -8.219 11.469 8.114 1.00 91.50 92 GLU A CA 1
ATOM 737 C C . GLU A 1 92 ? -9.521 11.629 7.321 1.00 91.50 92 GLU A C 1
ATOM 739 O O . GLU A 1 92 ? -10.517 12.074 7.893 1.00 91.50 92 GLU A O 1
ATOM 744 N N . ASP A 1 93 ? -9.554 11.152 6.072 1.00 90.94 93 ASP A N 1
ATOM 745 C CA . ASP A 1 93 ? -10.749 11.188 5.218 1.00 90.94 93 ASP A CA 1
ATOM 746 C C . ASP A 1 93 ? -11.937 10.473 5.895 1.00 90.94 93 ASP A C 1
ATOM 748 O O . ASP A 1 93 ? -13.053 10.990 5.964 1.00 90.94 93 ASP A O 1
ATOM 752 N N . ALA A 1 94 ? -11.693 9.290 6.471 1.00 89.06 94 ALA A N 1
ATOM 753 C CA . ALA A 1 94 ? -12.716 8.528 7.184 1.00 89.06 94 ALA A CA 1
ATOM 754 C C . ALA A 1 94 ? -13.265 9.276 8.408 1.00 89.06 94 ALA A C 1
ATOM 756 O O . ALA A 1 94 ? -14.465 9.212 8.684 1.00 89.06 94 ALA A O 1
ATOM 757 N N . ALA A 1 95 ? -12.403 9.982 9.143 1.00 88.31 95 ALA A N 1
ATOM 758 C CA . ALA A 1 95 ? -12.808 10.778 10.293 1.00 88.31 95 ALA A CA 1
ATOM 759 C C . ALA A 1 95 ? -13.638 12.003 9.877 1.00 88.31 95 ALA A C 1
ATOM 761 O O . ALA A 1 95 ? -14.630 12.311 10.543 1.00 88.31 95 ALA A O 1
ATOM 762 N N . GLU A 1 96 ? -13.276 12.671 8.776 1.00 90.19 96 GLU A N 1
ATOM 763 C CA . GLU A 1 96 ? -14.055 13.775 8.200 1.00 90.19 96 GLU A CA 1
ATOM 764 C C . GLU A 1 96 ? -15.449 13.315 7.749 1.00 90.19 96 GLU A C 1
ATOM 766 O O . GLU A 1 96 ? -16.444 14.000 8.005 1.00 90.19 96 GLU A O 1
ATOM 771 N N . ASP A 1 97 ? -15.537 12.114 7.175 1.00 89.06 97 ASP A N 1
ATOM 772 C CA . ASP A 1 97 ? -16.794 11.490 6.749 1.00 89.06 97 ASP A CA 1
ATOM 773 C C . ASP A 1 97 ? -17.601 10.866 7.908 1.00 89.06 97 ASP A C 1
ATOM 775 O O . ASP A 1 97 ? -18.719 10.377 7.712 1.00 89.06 97 ASP A O 1
ATOM 779 N N . GLY A 1 98 ? -17.069 10.887 9.136 1.00 87.44 98 GLY A N 1
ATOM 780 C CA . GLY A 1 98 ? -17.720 10.333 10.326 1.00 87.44 98 GLY A CA 1
ATOM 781 C C . GLY A 1 98 ? -17.806 8.801 10.337 1.00 87.44 98 GLY A C 1
ATOM 782 O O . GLY A 1 98 ? -18.689 8.236 10.987 1.00 87.44 98 GLY A O 1
ATOM 783 N N . VAL A 1 99 ? -16.917 8.121 9.610 1.00 84.88 99 VAL A N 1
ATOM 784 C CA . VAL A 1 99 ? -16.819 6.661 9.572 1.00 84.88 99 VAL A CA 1
ATOM 785 C C . VAL A 1 99 ? -16.069 6.170 10.811 1.00 84.88 99 VAL A C 1
ATOM 787 O O . VAL A 1 99 ? -14.886 6.440 10.995 1.00 84.88 99 VAL A O 1
ATOM 790 N N . ASP A 1 100 ? -16.751 5.394 11.651 1.00 80.00 100 ASP A N 1
ATOM 791 C CA . ASP A 1 100 ? -16.118 4.704 12.775 1.00 80.00 100 ASP A CA 1
ATOM 792 C C . ASP A 1 100 ? -15.356 3.468 12.270 1.00 80.00 100 ASP A C 1
ATOM 794 O O . ASP A 1 100 ? -15.944 2.524 11.733 1.00 80.00 100 ASP A O 1
ATOM 798 N N . LEU A 1 101 ? -14.033 3.489 12.429 1.00 78.62 101 LEU A N 1
ATOM 799 C CA . LEU A 1 101 ? -13.136 2.392 12.059 1.00 78.62 101 LEU A CA 1
ATOM 800 C C . LEU A 1 101 ? -12.837 1.444 13.232 1.00 78.62 101 LEU A C 1
ATOM 802 O O . LEU A 1 101 ? -11.959 0.588 13.126 1.00 78.62 101 LEU A O 1
ATOM 806 N N . GLY A 1 102 ? -13.600 1.550 14.323 1.00 65.81 102 GLY A N 1
ATOM 807 C CA . GLY A 1 102 ? -13.614 0.596 15.426 1.00 65.81 102 GLY A CA 1
ATOM 808 C C . GLY A 1 102 ? -12.434 0.736 16.382 1.00 65.81 102 GLY A C 1
ATOM 809 O O . GLY A 1 102 ? -11.920 -0.285 16.849 1.00 65.81 102 GLY A O 1
ATOM 810 N N . ARG A 1 103 ? -12.003 1.970 16.668 1.00 59.88 103 ARG A N 1
ATOM 811 C CA . ARG A 1 103 ? -10.940 2.242 17.646 1.00 59.88 103 ARG A CA 1
ATOM 812 C C . ARG A 1 103 ? -11.447 2.951 18.893 1.00 59.88 103 ARG A C 1
ATOM 814 O O . ARG A 1 103 ? -12.107 3.999 18.751 1.00 59.88 103 ARG A O 1
#

Radius of gyration: 16.79 Å; Cα contacts (8 Å, |Δi|>4): 116; chains: 1; bounding box: 34×28×48 Å

Organism: NCBI:txid1431546

Solvent-accessible surface area (backbone atoms only — not comparable to full-atom values): 6161 Å² total; per-residue (Å²): 108,78,64,60,42,69,62,47,66,49,77,48,78,46,77,56,99,87,42,40,34,41,37,41,40,37,58,56,36,39,37,38,35,38,74,66,58,75,47,90,90,50,81,53,50,53,71,50,64,71,71,83,72,82,91,61,61,72,68,61,47,50,53,50,52,52,48,39,49,63,49,80,72,82,51,74,66,60,51,48,54,53,50,51,56,52,48,53,53,52,51,52,54,32,54,75,73,67,53,82,70,83,128

Sequence (103 aa):
MMLDRMLRRRTYHFLIDGYRFQAVVSPLSFSVEWVDCPSVYVPSGYSSTAMLGGGFGPQRLMTRLLAWLRAPLPSEEEIRADIESWLESTLEDAAEDGVDLGR

Mean predicted aligned error: 7.32 Å

Foldseek 3Di:
DLVVLQVPWDWDWDQDPNWIKIWIDHLFKIWIARPPQQDPVFDRTDMDGPPLDDDDDPVVSVVVVVVSSVDDIDDPVVVVVVVNVVVVVRVVVCVVVVHDRPD

pLDDT: mean 82.24, std 13.79, range [48.16, 96.62]

Nearest PDB structures (foldseek):
  7lc1-assembly1_B  TM=5.668E-01  e=8.076E-01  Homo sapiens
  8tvr-assembly1_S  TM=7.044E-01  e=1.695E+00  Salmonella phage P22
  4ktp-assembly1_B  TM=8.990E-01  e=2.612E+00  [Bacillus] selenitireducens MLS10
  3mwx-assembly2_B  TM=7.666E-01  e=5.153E+00  Bacillus subtilis